Protein AF-A0A4W6C1R0-F1 (afdb_monomer)

Structure (mmCIF, N/CA/C/O backbone):
data_AF-A0A4W6C1R0-F1
#
_entry.id   AF-A0A4W6C1R0-F1
#
loop_
_atom_site.group_PDB
_atom_site.id
_atom_site.type_symbol
_atom_site.label_atom_id
_atom_site.label_alt_id
_atom_site.label_comp_id
_atom_site.label_asym_id
_atom_site.label_entity_id
_atom_site.label_seq_id
_atom_site.pdbx_PDB_ins_code
_atom_site.Cartn_x
_atom_site.Cartn_y
_atom_site.Cartn_z
_atom_site.occupancy
_atom_site.B_iso_or_equiv
_atom_site.auth_seq_id
_atom_site.auth_comp_id
_atom_site.auth_asym_id
_atom_site.auth_atom_id
_atom_site.pdbx_PDB_model_num
ATOM 1 N N . MET A 1 1 ? 8.146 -10.164 -1.544 1.00 78.19 1 MET A N 1
ATOM 2 C CA . MET A 1 1 ? 8.303 -10.339 -0.080 1.00 78.19 1 MET A CA 1
ATOM 3 C C . MET A 1 1 ? 6.935 -10.243 0.572 1.00 78.19 1 MET A C 1
ATOM 5 O O . MET A 1 1 ? 6.207 -9.323 0.227 1.00 78.19 1 MET A O 1
ATOM 9 N N . ASN A 1 2 ? 6.598 -11.163 1.481 1.00 81.81 2 ASN A N 1
ATOM 10 C CA . ASN A 1 2 ? 5.280 -11.236 2.125 1.00 81.81 2 ASN A CA 1
ATOM 11 C C . ASN A 1 2 ? 5.440 -11.231 3.652 1.00 81.81 2 ASN A C 1
ATOM 13 O O . ASN A 1 2 ? 6.250 -11.990 4.181 1.00 81.81 2 ASN A O 1
ATOM 17 N N . ILE A 1 3 ? 4.666 -10.397 4.342 1.00 82.06 3 ILE A N 1
ATOM 18 C CA . ILE A 1 3 ? 4.628 -10.239 5.796 1.00 82.06 3 ILE A CA 1
ATOM 19 C C . ILE A 1 3 ? 3.205 -10.533 6.262 1.00 82.06 3 ILE A C 1
ATOM 21 O O . ILE A 1 3 ? 2.244 -9.924 5.787 1.00 82.06 3 ILE A O 1
ATOM 25 N N . TYR A 1 4 ? 3.089 -11.442 7.223 1.00 85.06 4 TYR A N 1
ATOM 26 C CA . TYR A 1 4 ? 1.821 -11.905 7.775 1.00 85.06 4 TYR A CA 1
ATOM 27 C C . TYR A 1 4 ? 1.739 -11.567 9.261 1.00 85.06 4 TYR A C 1
ATOM 29 O O . TYR A 1 4 ? 2.719 -11.725 9.991 1.00 85.06 4 TYR A O 1
ATOM 37 N N . GLY A 1 5 ? 0.565 -11.131 9.711 1.00 82.19 5 GLY A N 1
ATOM 38 C CA . GLY A 1 5 ? 0.214 -11.035 11.124 1.00 82.19 5 GLY A CA 1
ATOM 39 C C . GLY A 1 5 ? -0.719 -12.182 11.497 1.00 82.19 5 GLY A C 1
ATOM 40 O O . GLY A 1 5 ? -1.698 -12.426 10.799 1.00 82.19 5 GLY A O 1
ATOM 41 N N . ALA A 1 6 ? -0.437 -12.888 12.590 1.00 83.44 6 ALA A N 1
ATOM 42 C CA . ALA A 1 6 ? -1.301 -13.955 13.089 1.00 83.44 6 ALA A CA 1
ATOM 43 C C . ALA A 1 6 ? -1.751 -13.648 14.521 1.00 83.44 6 ALA A C 1
ATOM 4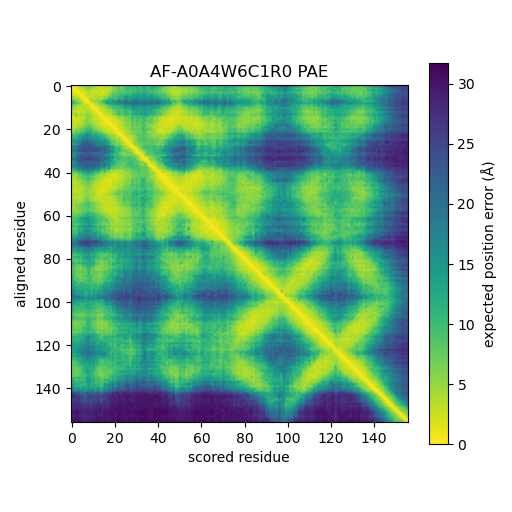5 O O . ALA A 1 6 ? -0.933 -13.309 15.375 1.00 83.44 6 ALA A O 1
ATOM 46 N N . SER A 1 7 ? -3.050 -13.779 14.797 1.00 80.88 7 SER A N 1
ATOM 47 C CA . SER A 1 7 ? -3.614 -13.619 16.140 1.00 80.88 7 SER A CA 1
ATOM 48 C C . SER A 1 7 ? -4.848 -14.497 16.326 1.00 80.88 7 SER A C 1
ATOM 50 O O . SER A 1 7 ? -5.768 -14.454 15.518 1.00 80.88 7 SER A O 1
ATOM 52 N N . LYS A 1 8 ? -4.877 -15.299 17.401 1.00 80.19 8 LYS A N 1
ATOM 53 C CA . LYS A 1 8 ? -6.021 -16.150 17.805 1.00 80.19 8 LYS A CA 1
ATOM 54 C C . LYS A 1 8 ? -6.666 -16.959 16.659 1.00 80.19 8 LYS A C 1
ATOM 56 O O . LYS A 1 8 ? -7.881 -17.118 16.620 1.00 80.19 8 LYS A O 1
ATOM 61 N N . GLY A 1 9 ? -5.856 -17.471 15.731 1.00 80.12 9 GLY A N 1
ATOM 62 C CA . GLY A 1 9 ? -6.324 -18.259 14.581 1.00 80.12 9 GLY A CA 1
ATOM 63 C C . GLY A 1 9 ? -6.757 -17.439 13.359 1.00 80.12 9 GLY A C 1
ATOM 64 O O . GLY A 1 9 ? -6.981 -18.024 12.305 1.00 80.12 9 GLY A O 1
ATOM 65 N N . ALA A 1 10 ? -6.813 -16.110 13.457 1.00 77.62 10 ALA A N 1
ATOM 66 C CA . ALA A 1 10 ? -6.915 -15.227 12.303 1.00 77.62 10 ALA A CA 1
ATOM 67 C C . ALA A 1 10 ? -5.511 -14.947 11.743 1.00 77.62 10 ALA A C 1
ATOM 69 O O . ALA A 1 10 ? -4.596 -14.588 12.492 1.00 77.62 10 ALA A O 1
ATOM 70 N N . MET A 1 11 ? -5.344 -15.115 10.431 1.00 81.19 11 MET A N 1
ATOM 71 C CA . MET A 1 11 ? -4.188 -14.616 9.689 1.00 81.19 11 MET A CA 1
ATOM 72 C C . MET A 1 11 ? -4.616 -13.404 8.876 1.00 81.19 11 MET A C 1
ATOM 74 O O . MET A 1 11 ? -5.682 -13.412 8.271 1.00 81.19 11 MET A O 1
ATOM 78 N N . LEU A 1 12 ? -3.765 -12.389 8.870 1.00 81.44 12 LEU A N 1
ATOM 79 C CA . LEU A 1 12 ? -3.930 -11.182 8.085 1.00 81.44 12 LEU A CA 1
ATOM 80 C C . LEU A 1 12 ? -2.671 -10.975 7.242 1.00 81.44 12 LEU A C 1
ATOM 82 O O . LEU A 1 12 ? -1.549 -11.018 7.767 1.00 81.44 12 LEU A O 1
ATOM 86 N N . HIS A 1 13 ? -2.841 -10.744 5.940 1.00 82.88 13 HIS A N 1
ATOM 87 C CA . HIS A 1 13 ? -1.737 -10.327 5.078 1.00 82.88 13 HIS A CA 1
ATOM 88 C C . HIS A 1 13 ? -1.401 -8.869 5.384 1.00 82.88 13 HIS A C 1
ATOM 90 O O . HIS A 1 13 ? -2.038 -7.942 4.887 1.00 82.88 13 HIS A O 1
ATOM 96 N N . GLY A 1 14 ? -0.388 -8.665 6.227 1.00 78.62 14 GLY A N 1
ATOM 97 C CA . GLY A 1 14 ? 0.028 -7.338 6.675 1.00 78.62 14 GLY A CA 1
ATOM 98 C C . GLY A 1 14 ? 0.591 -6.498 5.535 1.00 78.62 14 GLY A C 1
ATOM 99 O O . GLY A 1 14 ? 0.092 -5.409 5.268 1.00 78.62 14 GLY A O 1
ATOM 100 N N . LEU A 1 15 ? 1.612 -7.010 4.847 1.00 80.94 15 LEU A N 1
ATOM 101 C CA . LEU A 1 15 ? 2.231 -6.341 3.704 1.00 80.94 15 LEU A CA 1
ATOM 102 C C . LEU A 1 15 ? 2.776 -7.371 2.719 1.00 80.94 15 LEU A C 1
ATOM 104 O O . LEU A 1 15 ? 3.528 -8.264 3.095 1.00 80.94 15 LEU A O 1
ATOM 108 N N . GLN A 1 16 ? 2.507 -7.178 1.441 1.00 84.12 16 GLN A N 1
ATOM 109 C CA . GLN A 1 16 ? 3.184 -7.853 0.351 1.00 84.12 16 GLN A CA 1
ATOM 110 C C . GLN A 1 16 ? 3.724 -6.808 -0.616 1.00 84.12 16 GLN A C 1
ATOM 112 O O . GLN A 1 16 ? 3.034 -5.860 -0.967 1.00 84.12 16 GLN A O 1
ATOM 117 N N . VAL A 1 17 ? 4.973 -6.981 -1.035 1.00 80.81 17 VAL A N 1
ATOM 118 C CA . VAL A 1 17 ? 5.608 -6.168 -2.076 1.00 80.81 17 VAL A CA 1
ATOM 119 C C . VAL A 1 17 ? 6.163 -7.117 -3.124 1.00 80.81 17 VAL A C 1
ATOM 121 O O . VAL A 1 17 ? 6.965 -8.002 -2.799 1.00 80.81 17 VAL A O 1
ATOM 124 N N . ALA A 1 18 ? 5.731 -6.943 -4.365 1.00 83.31 18 ALA A N 1
ATOM 125 C CA . ALA A 1 18 ? 6.241 -7.642 -5.530 1.00 83.31 18 ALA A CA 1
ATOM 126 C C . ALA A 1 18 ? 6.838 -6.619 -6.497 1.00 83.31 18 ALA A C 1
ATOM 128 O O . ALA A 1 18 ? 6.251 -5.571 -6.759 1.00 83.31 18 ALA A O 1
ATOM 129 N N . ILE A 1 19 ? 8.040 -6.920 -6.979 1.00 80.19 19 ILE A N 1
ATOM 130 C CA . ILE A 1 19 ? 8.718 -6.153 -8.019 1.00 80.19 19 ILE A CA 1
ATOM 131 C C . ILE A 1 19 ? 8.749 -7.060 -9.237 1.00 80.19 19 ILE A C 1
ATOM 133 O O . ILE A 1 19 ? 9.175 -8.210 -9.143 1.00 80.19 19 ILE A O 1
ATOM 137 N N . GLU A 1 20 ? 8.266 -6.537 -10.349 1.00 82.25 20 GLU A N 1
ATOM 138 C CA . GLU A 1 20 ? 8.199 -7.226 -11.627 1.00 82.25 20 GLU A CA 1
ATOM 139 C C . GLU A 1 20 ? 9.112 -6.475 -12.586 1.00 82.25 20 GLU A C 1
ATOM 141 O O . GLU A 1 20 ? 9.033 -5.251 -12.679 1.00 82.25 20 GLU A O 1
ATOM 146 N N . ALA A 1 21 ? 9.995 -7.195 -13.270 1.00 80.12 21 ALA A N 1
ATOM 147 C CA . ALA A 1 21 ? 10.847 -6.652 -14.315 1.00 80.12 21 ALA A CA 1
ATOM 148 C C . ALA A 1 21 ? 10.909 -7.652 -15.473 1.00 80.12 21 ALA A C 1
ATOM 150 O O . ALA A 1 21 ? 10.916 -8.857 -15.234 1.00 80.12 21 ALA A O 1
ATOM 151 N N . GLN A 1 22 ? 10.901 -7.149 -16.703 1.00 80.44 22 GLN A N 1
ATOM 152 C CA . GLN A 1 22 ? 10.939 -7.927 -17.941 1.00 80.44 22 GLN A CA 1
ATOM 153 C C . GLN A 1 22 ? 11.773 -7.173 -18.979 1.00 80.44 22 GLN A C 1
ATOM 155 O O . GLN A 1 22 ? 11.730 -5.939 -19.019 1.00 80.44 22 GLN A O 1
ATOM 160 N N . GLY A 1 23 ? 12.515 -7.889 -19.826 1.00 72.31 23 GLY A N 1
ATOM 161 C CA . GLY A 1 23 ? 13.267 -7.291 -20.933 1.00 72.31 23 GLY A CA 1
ATOM 162 C C . GLY A 1 23 ? 14.376 -6.337 -20.473 1.00 72.31 23 GLY A C 1
ATOM 163 O O . GLY A 1 23 ? 14.631 -5.323 -21.129 1.00 72.31 23 GLY A O 1
ATOM 164 N N . LEU A 1 24 ? 14.998 -6.621 -19.325 1.00 71.69 24 LEU A N 1
ATOM 165 C CA . LEU A 1 24 ? 16.157 -5.886 -18.798 1.00 71.69 24 LEU A CA 1
ATOM 166 C C . LEU A 1 24 ? 17.487 -6.462 -19.290 1.00 71.69 24 LEU A C 1
ATOM 168 O O . LEU A 1 24 ? 18.512 -5.785 -19.263 1.00 71.69 24 LEU A O 1
ATOM 172 N N . GLU A 1 25 ? 17.455 -7.692 -19.778 1.00 69.00 25 GLU A N 1
ATOM 173 C CA . GLU A 1 25 ? 18.566 -8.477 -20.296 1.00 69.00 25 GLU A CA 1
ATOM 174 C C . GLU A 1 25 ? 19.201 -7.760 -21.496 1.00 69.00 25 GLU A C 1
ATOM 176 O O . GLU A 1 25 ? 20.418 -7.561 -21.548 1.00 69.00 25 GLU A O 1
ATOM 181 N N . SER A 1 26 ? 18.356 -7.233 -22.389 1.00 64.81 26 SER A N 1
ATOM 182 C CA . SER A 1 26 ? 18.766 -6.436 -23.550 1.00 64.81 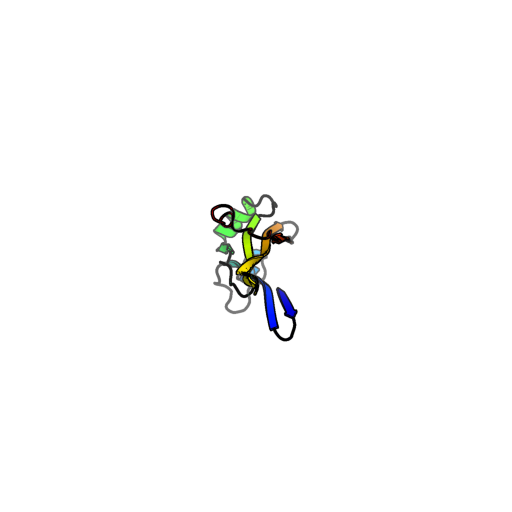26 SER A CA 1
ATOM 183 C C . SER A 1 26 ? 19.495 -5.136 -23.172 1.00 64.81 26 SER A C 1
ATOM 185 O O . SER A 1 26 ? 20.333 -4.653 -23.934 1.00 64.81 26 SER A O 1
ATOM 187 N N . LEU A 1 27 ? 19.237 -4.586 -21.979 1.00 64.12 27 LEU A N 1
ATOM 188 C CA . LEU A 1 27 ? 19.836 -3.338 -21.488 1.00 64.12 27 LEU A CA 1
ATOM 189 C C . LEU A 1 27 ? 21.239 -3.538 -20.911 1.00 64.12 27 LEU A C 1
ATOM 191 O O . LEU A 1 27 ? 22.056 -2.618 -20.944 1.00 64.12 27 LEU A O 1
ATOM 195 N N . ILE A 1 28 ? 21.531 -4.732 -20.392 1.00 66.25 28 ILE A N 1
ATOM 196 C CA . ILE A 1 28 ? 22.835 -5.089 -19.812 1.00 66.25 28 ILE A CA 1
ATOM 197 C C . ILE A 1 28 ? 23.728 -5.869 -20.790 1.00 66.25 28 ILE A C 1
ATOM 199 O O . ILE A 1 28 ? 24.755 -6.413 -20.382 1.00 66.25 28 ILE A O 1
ATOM 203 N N . ALA A 1 29 ? 23.358 -5.898 -22.077 1.00 62.94 29 ALA A N 1
ATOM 204 C CA . ALA A 1 29 ? 23.995 -6.705 -23.120 1.00 62.94 29 ALA A CA 1
ATOM 205 C C . ALA A 1 29 ? 24.055 -8.209 -22.778 1.00 62.94 29 ALA A C 1
ATOM 207 O O . ALA A 1 29 ? 24.982 -8.908 -23.191 1.00 62.94 29 ALA A O 1
ATOM 208 N N . ALA A 1 30 ? 23.073 -8.700 -22.018 1.00 62.53 30 ALA A N 1
ATOM 209 C CA . ALA A 1 30 ? 22.848 -10.123 -21.812 1.00 62.53 30 ALA A CA 1
ATOM 210 C C . ALA A 1 30 ? 21.928 -10.659 -22.918 1.00 62.53 30 ALA A C 1
ATOM 212 O O . ALA A 1 30 ? 21.062 -9.946 -23.427 1.00 62.53 30 ALA A O 1
ATOM 213 N N . THR A 1 31 ? 22.133 -11.915 -23.312 1.00 63.91 31 THR A N 1
ATOM 214 C CA . THR A 1 31 ? 21.223 -12.616 -24.225 1.00 63.91 31 THR A CA 1
ATOM 215 C C . THR A 1 31 ? 19.884 -12.839 -23.518 1.00 63.91 31 THR A C 1
ATOM 217 O O . THR A 1 31 ? 19.904 -13.442 -22.444 1.00 63.91 31 THR A O 1
ATOM 220 N N . PRO A 1 32 ? 18.756 -12.361 -24.074 1.00 62.97 32 PRO A N 1
ATOM 221 C CA . PRO A 1 32 ? 17.428 -12.684 -23.559 1.00 62.97 32 PRO A CA 1
ATOM 222 C C . PRO A 1 32 ? 17.183 -14.194 -23.618 1.00 62.97 32 PRO A C 1
ATOM 224 O O . PRO A 1 32 ? 17.727 -14.870 -24.496 1.00 62.97 32 PRO A O 1
ATOM 227 N N . ASP A 1 33 ? 16.348 -14.713 -22.721 1.00 66.38 33 ASP A N 1
ATOM 228 C CA . ASP A 1 33 ? 15.905 -16.104 -22.795 1.00 66.38 33 ASP A CA 1
ATOM 229 C C . ASP A 1 33 ? 15.032 -16.333 -24.050 1.00 66.38 33 ASP A C 1
ATOM 231 O O . ASP A 1 33 ? 14.428 -15.405 -24.604 1.00 66.38 33 ASP A O 1
ATOM 235 N N . GLU A 1 34 ? 14.985 -17.578 -24.541 1.00 61.22 34 GLU A N 1
ATOM 236 C CA . GLU A 1 34 ? 14.258 -17.930 -25.769 1.00 61.22 34 GLU A CA 1
ATOM 237 C C . GLU A 1 34 ? 12.773 -17.522 -25.675 1.00 61.22 34 GLU A C 1
ATOM 239 O O . GLU A 1 34 ? 12.002 -18.083 -24.898 1.00 61.22 34 GLU A O 1
ATOM 244 N N . GLY A 1 35 ? 12.360 -16.549 -26.497 1.00 64.19 35 GLY A N 1
ATOM 245 C CA . GLY A 1 35 ? 10.996 -15.997 -26.513 1.00 64.19 35 GLY A CA 1
ATOM 246 C C . GLY A 1 35 ? 10.851 -14.599 -25.897 1.00 64.19 35 GLY A C 1
ATOM 247 O O . GLY A 1 35 ? 9.808 -13.972 -26.086 1.00 64.19 35 GLY A O 1
ATOM 248 N N . GLU A 1 36 ? 11.893 -14.072 -25.247 1.00 61.84 36 GLU A N 1
ATOM 249 C CA . GLU A 1 36 ? 11.889 -12.746 -24.606 1.00 61.84 36 GLU A CA 1
ATOM 250 C C . GLU A 1 36 ? 12.549 -11.638 -25.451 1.00 61.84 36 GLU A C 1
ATOM 252 O O . GLU A 1 36 ? 12.514 -10.466 -25.083 1.00 61.84 36 GLU A O 1
ATOM 257 N N . GLU A 1 37 ? 13.084 -11.966 -26.634 1.00 59.56 37 GLU A N 1
ATOM 258 C CA . GLU A 1 37 ? 13.800 -11.020 -27.514 1.00 59.56 37 GLU A CA 1
ATOM 259 C C . GLU A 1 37 ? 12.958 -9.824 -27.998 1.00 59.56 37 GLU A C 1
ATOM 261 O O . GLU A 1 37 ? 13.508 -8.767 -28.303 1.00 59.56 37 GLU A O 1
ATOM 266 N N . ASN A 1 38 ? 11.629 -9.969 -28.060 1.00 63.06 38 ASN A N 1
ATOM 267 C CA . ASN A 1 38 ? 10.703 -8.910 -28.483 1.00 63.06 38 ASN A CA 1
ATOM 268 C C . ASN A 1 38 ? 9.937 -8.269 -27.315 1.00 63.06 38 ASN A C 1
ATOM 270 O O . ASN A 1 38 ? 9.014 -7.484 -27.554 1.00 63.06 38 ASN A O 1
ATOM 274 N N . LEU A 1 39 ? 10.258 -8.615 -26.063 1.00 67.38 39 LEU A N 1
ATOM 275 C CA . LEU A 1 39 ? 9.586 -8.021 -24.913 1.00 67.38 39 LEU A CA 1
ATOM 276 C C . LEU A 1 39 ? 10.068 -6.586 -24.701 1.00 67.38 39 LEU A C 1
ATOM 278 O O . LEU A 1 39 ? 11.261 -6.291 -24.629 1.00 67.38 39 LEU A O 1
ATOM 282 N N . GLU A 1 40 ? 9.104 -5.675 -24.602 1.00 73.69 40 GLU A N 1
ATOM 283 C CA . GLU A 1 40 ? 9.367 -4.285 -24.261 1.00 73.69 40 GLU A CA 1
ATOM 284 C C . GLU A 1 40 ? 9.852 -4.203 -22.806 1.00 73.69 40 GLU A C 1
ATOM 286 O O . GLU A 1 40 ? 9.196 -4.729 -21.907 1.00 73.69 40 GLU A O 1
ATOM 291 N N . SER A 1 41 ? 10.985 -3.529 -22.568 1.00 77.12 41 SER A N 1
ATOM 292 C CA . SER A 1 41 ? 11.565 -3.401 -21.227 1.00 77.12 41 SER A CA 1
ATOM 293 C C . SER A 1 41 ? 10.557 -2.801 -20.249 1.00 77.12 41 SER A C 1
ATOM 295 O O . SER A 1 41 ? 10.126 -1.660 -20.409 1.00 77.12 41 SER A O 1
ATOM 297 N N . PHE A 1 42 ? 10.198 -3.537 -19.209 1.00 82.25 42 PHE A N 1
ATOM 298 C CA . PHE A 1 42 ? 9.203 -3.123 -18.230 1.00 82.25 42 PHE A CA 1
ATOM 299 C C . PHE A 1 42 ? 9.738 -3.353 -16.828 1.00 82.25 42 PHE A C 1
ATOM 301 O O . PHE A 1 42 ? 10.322 -4.396 -16.552 1.00 82.25 42 PHE A O 1
ATOM 308 N N . ALA A 1 43 ? 9.494 -2.405 -15.927 1.00 82.00 43 ALA A N 1
ATOM 309 C CA . ALA A 1 43 ? 9.549 -2.690 -14.504 1.00 82.00 43 ALA A CA 1
ATOM 310 C C . ALA A 1 43 ? 8.438 -1.973 -13.752 1.00 82.00 43 ALA A C 1
ATOM 312 O O . ALA A 1 43 ? 8.137 -0.799 -13.994 1.00 82.00 43 ALA A O 1
ATOM 313 N N . GLY A 1 44 ? 7.866 -2.672 -12.784 1.00 80.38 44 GLY A N 1
ATOM 314 C CA . GLY A 1 44 ? 6.815 -2.171 -11.923 1.00 80.38 44 GLY A CA 1
ATOM 315 C C . GLY A 1 44 ? 6.902 -2.755 -10.524 1.00 80.38 44 GLY A C 1
ATOM 316 O O . GLY A 1 44 ? 7.616 -3.719 -10.255 1.00 80.38 44 GLY A O 1
ATOM 317 N N . MET A 1 45 ? 6.156 -2.142 -9.618 1.00 81.88 45 MET A N 1
ATOM 318 C CA . MET A 1 45 ? 5.970 -2.629 -8.265 1.00 81.88 45 MET A CA 1
ATOM 319 C C . MET A 1 45 ? 4.483 -2.703 -7.955 1.00 81.88 45 MET A C 1
ATOM 321 O O . MET A 1 45 ? 3.745 -1.732 -8.137 1.00 81.88 45 MET A O 1
ATOM 325 N N . SER A 1 46 ? 4.05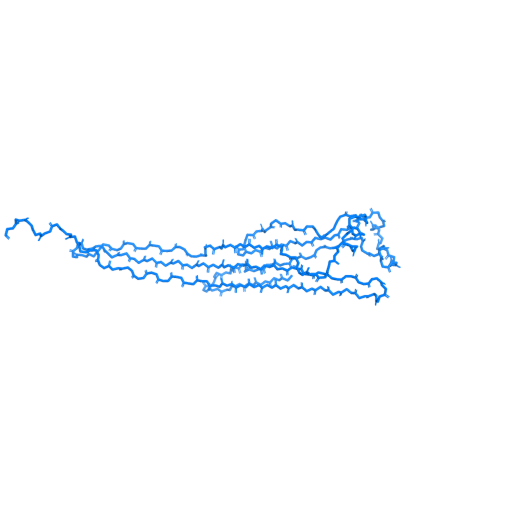4 -3.846 -7.438 1.00 82.88 46 SER A N 1
ATOM 326 C CA . SER A 1 46 ? 2.732 -4.036 -6.864 1.00 82.88 46 SER A CA 1
ATOM 327 C C . SER A 1 46 ? 2.873 -4.275 -5.363 1.00 82.88 46 SER A C 1
ATOM 329 O O . SER A 1 46 ? 3.809 -4.923 -4.888 1.00 82.88 46 SER A O 1
ATOM 331 N N . ALA A 1 47 ? 1.965 -3.690 -4.589 1.00 82.00 47 ALA A N 1
ATOM 332 C CA . ALA A 1 47 ? 1.960 -3.838 -3.145 1.00 82.00 47 ALA A CA 1
ATOM 333 C C . ALA A 1 47 ? 0.551 -4.156 -2.655 1.00 82.00 47 ALA A C 1
ATOM 335 O O . ALA A 1 47 ? -0.424 -3.605 -3.156 1.00 82.00 47 ALA A O 1
ATOM 336 N N . LEU A 1 48 ? 0.453 -5.043 -1.678 1.00 82.94 48 LEU A N 1
ATOM 337 C CA . LEU A 1 48 ? -0.773 -5.388 -0.978 1.00 82.94 48 LEU A CA 1
ATOM 338 C C . LEU A 1 48 ? -0.566 -5.097 0.501 1.00 82.94 48 LEU A C 1
ATOM 340 O O . LEU A 1 48 ? 0.517 -5.310 1.042 1.00 82.94 48 LEU A O 1
ATOM 344 N N . LEU A 1 49 ? -1.586 -4.556 1.145 1.00 81.00 49 LEU A N 1
ATOM 345 C CA . LEU A 1 49 ? -1.486 -4.040 2.495 1.00 81.00 49 LEU A CA 1
ATOM 346 C C . LEU A 1 49 ? -2.803 -4.280 3.238 1.00 81.00 49 LEU A C 1
ATOM 348 O O . LEU A 1 49 ? -3.837 -3.797 2.790 1.00 81.00 49 LEU A O 1
ATOM 352 N N . PHE A 1 50 ? -2.760 -4.990 4.370 1.00 80.12 50 PHE A N 1
ATOM 353 C CA . PHE A 1 50 ? -3.954 -5.429 5.116 1.00 80.12 50 PHE A CA 1
ATOM 354 C C . PHE A 1 50 ? -5.018 -6.054 4.196 1.00 80.12 50 PHE A C 1
ATOM 356 O O . PHE A 1 50 ? -6.169 -5.629 4.201 1.00 80.12 50 PHE A O 1
ATOM 363 N N . ASP A 1 51 ? -4.607 -7.003 3.348 1.00 80.94 51 ASP A N 1
ATOM 364 C CA . ASP A 1 51 ? -5.455 -7.641 2.321 1.00 80.94 51 ASP A CA 1
ATOM 365 C C . ASP A 1 51 ? -5.999 -6.703 1.215 1.00 80.94 51 ASP A C 1
ATOM 367 O O . ASP A 1 51 ? -6.722 -7.141 0.319 1.00 80.94 51 ASP A O 1
ATOM 371 N N . VAL A 1 52 ? -5.607 -5.423 1.195 1.00 81.25 52 VAL A N 1
ATOM 372 C CA . VAL A 1 52 ? -5.979 -4.461 0.147 1.00 81.25 52 VAL A CA 1
ATOM 373 C C . VAL A 1 52 ? -4.867 -4.345 -0.894 1.00 81.25 52 VAL A C 1
ATOM 375 O O . VAL A 1 52 ? -3.759 -3.891 -0.601 1.00 81.25 52 VAL A O 1
ATOM 378 N N . GLN A 1 53 ? -5.167 -4.708 -2.143 1.00 82.50 53 GLN A N 1
ATOM 379 C CA . GLN A 1 53 ? -4.258 -4.515 -3.275 1.00 82.50 53 GLN A CA 1
ATOM 380 C C . GLN A 1 53 ? -4.153 -3.022 -3.623 1.00 82.50 53 GLN A C 1
ATOM 382 O O . GLN A 1 53 ? -5.124 -2.391 -4.043 1.00 82.50 53 GLN A O 1
ATOM 387 N N . LEU A 1 54 ? -2.957 -2.456 -3.483 1.00 80.69 54 LEU A N 1
ATOM 388 C CA . LEU A 1 54 ? -2.665 -1.083 -3.880 1.00 80.69 54 LEU A CA 1
ATOM 389 C C . LEU A 1 54 ? -2.464 -0.999 -5.394 1.00 80.69 54 LEU A C 1
ATOM 391 O O . LEU A 1 54 ? -2.061 -1.972 -6.041 1.00 80.69 54 LEU A O 1
ATOM 395 N N . ARG A 1 55 ? -2.727 0.191 -5.955 1.00 83.12 55 ARG A N 1
ATOM 396 C CA . ARG A 1 55 ? -2.500 0.474 -7.377 1.00 83.12 55 ARG A CA 1
ATOM 397 C C . ARG A 1 55 ? -1.016 0.243 -7.706 1.00 83.12 55 ARG A C 1
ATOM 399 O O . ARG A 1 55 ? -0.179 0.907 -7.094 1.00 83.12 55 ARG A O 1
ATOM 406 N N . PRO A 1 56 ? -0.689 -0.643 -8.664 1.00 80.88 56 PRO A N 1
ATOM 407 C CA . PRO A 1 56 ? 0.689 -0.861 -9.077 1.00 80.88 56 PRO A CA 1
ATOM 408 C C . PRO A 1 56 ? 1.321 0.424 -9.610 1.00 80.88 56 PRO A C 1
ATOM 410 O O . PRO A 1 56 ? 0.665 1.214 -10.295 1.00 80.88 56 PRO A O 1
ATOM 413 N N . VAL A 1 57 ? 2.600 0.619 -9.304 1.00 80.00 57 VAL A N 1
ATOM 414 C CA . VAL A 1 57 ? 3.390 1.749 -9.789 1.00 80.00 57 VAL A CA 1
ATOM 415 C C . VAL A 1 57 ? 4.391 1.242 -10.810 1.00 80.00 57 VAL A C 1
ATOM 417 O O . VAL A 1 57 ? 5.211 0.376 -10.517 1.00 80.00 57 VAL A O 1
ATOM 420 N N . THR A 1 58 ? 4.326 1.796 -12.016 1.00 82.19 58 THR A N 1
ATOM 421 C CA . THR A 1 58 ? 5.260 1.471 -13.093 1.00 82.19 58 THR A CA 1
ATOM 422 C C . THR A 1 58 ? 6.517 2.322 -12.960 1.00 82.19 58 THR A C 1
ATOM 424 O O . THR A 1 58 ? 6.465 3.553 -13.064 1.00 82.19 58 THR A O 1
ATOM 427 N N . PHE A 1 59 ? 7.660 1.670 -12.755 1.00 76.31 59 PHE A N 1
ATOM 428 C CA . PHE A 1 59 ? 8.952 2.341 -12.738 1.00 76.31 59 PHE A CA 1
ATOM 429 C C . PHE A 1 59 ? 9.387 2.744 -14.126 1.00 76.31 59 PHE A C 1
ATOM 431 O O . PHE A 1 59 ? 9.865 3.853 -14.255 1.00 76.31 59 PHE A O 1
ATOM 438 N N . PHE A 1 60 ? 9.200 1.926 -15.152 1.00 78.19 60 PHE A N 1
ATOM 439 C CA . PHE A 1 60 ? 9.360 2.351 -16.542 1.00 78.19 60 PHE A CA 1
ATOM 440 C C . PHE A 1 60 ? 8.637 1.386 -17.470 1.00 78.19 60 PHE A C 1
ATOM 442 O O . PHE A 1 60 ? 8.434 0.214 -17.139 1.00 78.19 60 PHE A O 1
ATOM 449 N N . LYS A 1 61 ? 8.265 1.890 -18.643 1.00 84.62 61 LYS A N 1
ATOM 450 C CA . LYS A 1 61 ? 7.764 1.071 -19.742 1.00 84.62 61 LYS A CA 1
ATOM 451 C C . LYS A 1 61 ? 8.428 1.485 -21.054 1.00 84.62 61 LYS A C 1
ATOM 453 O O . LYS A 1 61 ? 8.248 2.604 -21.524 1.00 84.62 61 LYS A O 1
ATOM 458 N N . GLY A 1 62 ? 9.168 0.559 -21.639 1.00 81.06 62 GLY A N 1
ATOM 459 C CA . GLY A 1 62 ? 9.958 0.743 -22.844 1.00 81.06 62 GLY A CA 1
ATOM 460 C C . GLY A 1 62 ? 11.323 1.378 -22.595 1.00 81.06 62 GLY A C 1
ATOM 461 O O . GLY A 1 62 ? 11.583 2.032 -21.582 1.00 81.06 62 GLY A O 1
ATOM 462 N N . TYR A 1 63 ? 12.203 1.208 -23.582 1.00 76.31 63 TYR A N 1
ATOM 463 C CA . TYR A 1 63 ? 13.567 1.740 -23.565 1.00 76.31 63 TYR A CA 1
ATOM 464 C C . TYR A 1 63 ? 13.591 3.270 -23.428 1.00 76.31 63 TYR A C 1
ATOM 466 O O . TYR A 1 63 ? 14.387 3.819 -22.673 1.00 76.31 63 TYR A O 1
ATOM 474 N N . SER A 1 64 ? 12.689 3.972 -24.123 1.00 80.88 64 SER A N 1
ATOM 475 C CA . SER A 1 64 ? 12.641 5.440 -24.100 1.00 80.88 64 SER A CA 1
ATOM 476 C C . SER A 1 64 ? 12.311 5.997 -22.712 1.00 80.88 64 SER A C 1
ATOM 478 O O . SER A 1 64 ? 12.927 6.975 -22.294 1.00 80.88 64 SER A O 1
ATOM 480 N N . ASP A 1 65 ? 11.353 5.396 -22.000 1.00 79.62 65 ASP A N 1
ATOM 481 C CA . ASP A 1 65 ? 10.964 5.834 -20.652 1.00 79.62 65 ASP A CA 1
ATOM 482 C C . ASP A 1 65 ? 12.047 5.478 -19.629 1.00 79.62 65 ASP A C 1
ATOM 484 O O . ASP A 1 65 ? 12.387 6.294 -18.774 1.00 79.62 65 ASP A O 1
ATOM 488 N N . LEU A 1 66 ? 12.676 4.305 -19.773 1.00 75.94 66 LEU A N 1
ATOM 489 C CA . LEU A 1 66 ? 13.833 3.924 -18.967 1.00 75.94 66 LEU A CA 1
ATOM 490 C C . LEU A 1 66 ? 14.989 4.911 -19.134 1.00 75.94 66 LEU A C 1
ATOM 492 O O . LEU A 1 66 ? 15.519 5.394 -18.138 1.00 75.94 66 LEU A O 1
ATOM 496 N N . MET A 1 67 ? 15.359 5.253 -20.370 1.00 76.88 67 MET A N 1
ATOM 497 C CA . MET A 1 67 ? 16.423 6.227 -20.619 1.00 76.88 67 MET A CA 1
ATOM 498 C C . MET A 1 67 ? 16.038 7.600 -20.072 1.00 76.88 67 MET A C 1
ATOM 500 O O . MET A 1 67 ? 16.840 8.226 -19.383 1.00 76.88 67 MET A O 1
ATOM 504 N N . SER A 1 68 ? 14.795 8.043 -20.286 1.00 79.38 68 SER A N 1
ATOM 505 C CA . SER A 1 68 ? 14.300 9.300 -19.719 1.00 79.38 68 SER A CA 1
ATOM 506 C C . SER A 1 68 ? 14.408 9.313 -18.193 1.00 79.38 68 SER A C 1
ATOM 508 O O . SER A 1 68 ? 14.850 10.309 -17.621 1.00 79.38 68 SER A O 1
ATOM 510 N N . LYS A 1 69 ? 14.055 8.216 -17.517 1.00 74.31 69 LYS A N 1
ATOM 511 C CA . LYS A 1 69 ? 14.153 8.106 -16.058 1.00 74.31 69 LYS A CA 1
ATOM 512 C C . LYS A 1 69 ? 15.581 7.948 -15.569 1.00 74.31 69 LYS A C 1
ATOM 514 O O . LYS A 1 69 ? 15.893 8.532 -14.547 1.00 74.31 69 LYS A O 1
ATOM 519 N N . MET A 1 70 ? 16.464 7.273 -16.299 1.00 70.75 70 MET A N 1
ATOM 520 C CA . MET A 1 70 ? 17.888 7.189 -15.958 1.00 70.75 70 MET A CA 1
ATOM 521 C C . MET A 1 70 ? 18.558 8.569 -16.011 1.00 70.75 70 MET A C 1
ATOM 523 O O . MET A 1 70 ? 19.312 8.914 -15.107 1.00 70.75 70 MET A O 1
ATOM 527 N N . PHE A 1 71 ? 18.210 9.397 -17.002 1.00 69.62 71 PHE A N 1
ATOM 528 C CA . PHE A 1 71 ? 18.678 10.785 -17.080 1.00 69.62 71 PHE A CA 1
ATOM 529 C C . PHE A 1 71 ? 18.002 11.724 -16.072 1.00 69.62 71 PHE A C 1
ATOM 531 O O . PHE A 1 71 ? 18.597 12.730 -15.693 1.00 69.62 71 PHE A O 1
ATOM 538 N N . SER A 1 72 ? 16.771 11.420 -15.650 1.00 67.25 72 SER A N 1
ATOM 539 C CA . SER A 1 72 ? 15.990 12.280 -14.745 1.00 67.25 72 SER A CA 1
ATOM 540 C C . SER A 1 72 ? 16.025 11.835 -13.277 1.00 67.25 72 SER A C 1
ATOM 542 O O . SER A 1 72 ? 15.526 12.558 -12.416 1.00 67.25 72 SER A O 1
ATOM 544 N N . MET A 1 73 ? 16.571 10.654 -12.964 1.00 62.78 73 MET A N 1
ATOM 545 C CA . MET A 1 73 ? 16.648 10.122 -11.603 1.00 62.78 73 MET A CA 1
ATOM 546 C C . MET A 1 73 ? 17.745 10.834 -10.831 1.00 62.78 73 MET A C 1
ATOM 548 O O . MET A 1 73 ? 18.933 10.648 -11.072 1.00 62.78 73 MET A O 1
ATOM 552 N N . THR A 1 74 ? 17.329 11.608 -9.839 1.00 58.97 74 THR A N 1
ATOM 553 C CA . THR A 1 74 ? 18.208 12.344 -8.927 1.00 58.97 74 THR A CA 1
ATOM 554 C C . THR A 1 74 ? 18.766 11.483 -7.786 1.00 58.97 74 THR A C 1
ATOM 556 O O . THR A 1 74 ? 19.382 12.019 -6.872 1.00 58.97 74 THR A O 1
ATOM 559 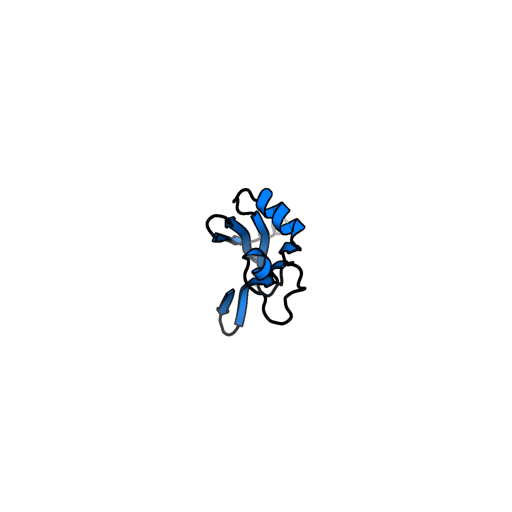N N . GLY A 1 75 ? 18.549 10.161 -7.798 1.00 60.25 75 GLY A N 1
ATOM 560 C CA . GLY A 1 75 ? 18.892 9.259 -6.684 1.00 60.25 75 GLY A CA 1
ATOM 561 C C . GLY A 1 75 ? 18.020 9.447 -5.433 1.00 60.25 75 GLY A C 1
ATOM 562 O O . GLY A 1 75 ? 18.144 8.712 -4.455 1.00 60.25 75 GLY A O 1
ATOM 563 N N . GLU A 1 76 ? 17.091 10.407 -5.447 1.00 63.00 76 GLU A N 1
ATOM 564 C CA . GLU A 1 76 ? 16.213 10.658 -4.310 1.00 63.00 76 GLU A CA 1
ATOM 565 C C . GLU A 1 76 ? 15.090 9.606 -4.221 1.00 63.00 76 GLU A C 1
ATOM 567 O O . GLU A 1 76 ? 14.478 9.259 -5.238 1.00 63.00 76 GLU A O 1
ATOM 572 N N . PRO A 1 77 ? 14.775 9.096 -3.013 1.00 64.94 77 PRO A N 1
ATOM 573 C CA . PRO A 1 77 ? 13.668 8.166 -2.823 1.00 64.94 77 PRO A CA 1
ATOM 574 C C . PRO A 1 77 ? 12.339 8.813 -3.227 1.00 64.94 77 PRO A C 1
ATOM 576 O O . PRO A 1 77 ? 11.924 9.810 -2.634 1.00 64.94 77 PRO A O 1
ATOM 579 N N . MET A 1 78 ? 11.634 8.227 -4.197 1.00 70.44 78 MET A N 1
ATOM 580 C CA . MET A 1 78 ? 10.293 8.680 -4.562 1.00 70.44 78 MET A CA 1
ATOM 581 C C . MET A 1 78 ? 9.248 8.023 -3.662 1.00 70.44 78 MET A C 1
ATOM 583 O O . MET A 1 78 ? 9.316 6.830 -3.354 1.00 70.44 78 MET A O 1
ATOM 587 N N . ASN A 1 79 ? 8.266 8.806 -3.221 1.00 69.69 79 ASN A N 1
ATOM 588 C CA . ASN A 1 79 ? 7.141 8.277 -2.462 1.00 69.69 79 ASN A CA 1
ATOM 589 C C . ASN A 1 79 ? 6.228 7.476 -3.399 1.00 69.69 79 ASN A C 1
ATOM 591 O O . ASN A 1 79 ? 5.750 8.013 -4.397 1.00 69.69 79 ASN A O 1
ATOM 595 N N . VAL A 1 80 ? 6.011 6.200 -3.089 1.00 69.00 80 VAL A N 1
ATOM 596 C CA . VAL A 1 80 ? 5.175 5.302 -3.896 1.00 69.00 80 VAL A CA 1
ATOM 597 C C . VAL A 1 80 ? 3.774 5.229 -3.300 1.00 69.00 80 VAL A C 1
ATOM 599 O O . VAL A 1 80 ? 2.782 5.298 -4.024 1.00 69.00 80 VAL A O 1
ATOM 602 N N . VAL A 1 81 ? 3.683 5.090 -1.978 1.00 72.81 81 VAL A N 1
ATOM 603 C CA . VAL A 1 81 ? 2.411 4.961 -1.271 1.00 72.81 81 VAL A CA 1
ATOM 604 C C . VAL A 1 81 ? 2.478 5.772 0.009 1.00 72.81 81 VAL A C 1
ATOM 606 O O . VAL A 1 81 ? 3.270 5.476 0.901 1.00 72.81 81 VAL A O 1
ATOM 609 N N . LYS A 1 82 ? 1.563 6.732 0.136 1.00 78.06 82 LYS A N 1
ATOM 610 C CA . LYS A 1 82 ? 1.334 7.473 1.371 1.00 78.06 82 LYS A CA 1
ATOM 611 C C . LYS A 1 82 ? -0.143 7.441 1.716 1.00 78.06 82 LYS A C 1
ATOM 613 O O . LYS A 1 82 ? -0.976 7.820 0.894 1.00 78.06 82 LYS A O 1
ATOM 618 N N . GLY A 1 83 ? -0.470 6.997 2.923 1.00 74.44 83 GLY A N 1
ATOM 619 C CA . GLY A 1 83 ? -1.860 6.847 3.336 1.00 74.44 83 GLY A CA 1
ATOM 620 C C . GLY A 1 83 ? -2.043 6.798 4.844 1.00 74.44 83 GLY A C 1
ATOM 621 O O . GLY A 1 83 ? -1.136 6.432 5.590 1.00 74.44 83 GLY A O 1
ATOM 622 N N . LEU A 1 84 ? -3.243 7.179 5.274 1.00 78.56 84 LEU A N 1
ATOM 623 C CA . LEU A 1 84 ? -3.741 7.007 6.634 1.00 78.56 84 LEU A CA 1
ATOM 624 C C . LEU A 1 84 ? -4.838 5.948 6.588 1.00 78.56 84 LEU A C 1
ATOM 626 O O . LEU A 1 84 ? -5.761 6.057 5.784 1.00 78.56 84 LEU A O 1
ATOM 630 N N . ILE A 1 85 ? -4.725 4.932 7.434 1.00 79.75 85 ILE A N 1
ATOM 631 C CA . ILE A 1 85 ? -5.671 3.823 7.513 1.00 79.75 85 ILE A CA 1
ATOM 632 C C . ILE A 1 85 ? -6.212 3.774 8.934 1.00 79.75 85 ILE A C 1
ATOM 634 O O . ILE A 1 85 ? -5.44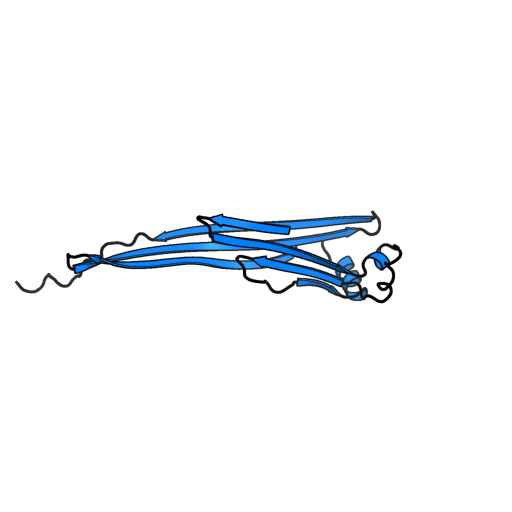6 3.662 9.889 1.00 79.75 85 ILE A O 1
ATOM 638 N N . LEU A 1 86 ? -7.533 3.852 9.075 1.00 81.62 86 LEU A N 1
ATOM 639 C CA . LEU A 1 86 ? -8.210 3.560 10.332 1.00 81.62 86 LEU A CA 1
ATOM 640 C C . LEU A 1 86 ? -8.359 2.037 10.428 1.00 81.62 86 LEU A C 1
ATOM 642 O O . LEU A 1 86 ? -9.123 1.440 9.676 1.00 81.62 86 LEU A O 1
ATOM 646 N N . LEU A 1 87 ? -7.555 1.410 11.284 1.00 77.69 87 LEU A N 1
ATOM 647 C CA . LEU A 1 87 ? -7.503 -0.045 11.447 1.00 77.69 87 LEU A CA 1
ATOM 648 C C . LEU A 1 87 ? -8.623 -0.559 12.345 1.00 77.69 87 LEU A C 1
ATOM 650 O O . LEU A 1 87 ? -9.218 -1.594 12.060 1.00 77.69 87 LEU A O 1
ATOM 654 N N . THR A 1 88 ? -8.893 0.165 13.427 1.00 78.75 88 THR A N 1
ATOM 655 C CA . THR A 1 88 ? -9.959 -0.170 14.364 1.00 78.75 88 THR A CA 1
ATOM 656 C C . THR A 1 88 ? -10.756 1.077 14.664 1.00 78.75 88 THR A C 1
ATOM 658 O O . THR A 1 88 ? -10.187 2.093 15.049 1.00 78.75 88 THR A O 1
ATOM 661 N N . ASP A 1 89 ? -12.067 0.963 14.530 1.00 83.19 89 ASP A N 1
ATOM 662 C CA . ASP A 1 89 ? -13.032 1.933 15.017 1.00 83.19 89 ASP A CA 1
ATOM 663 C C . ASP A 1 89 ? -14.073 1.157 15.819 1.00 83.19 89 ASP A C 1
ATOM 665 O O . ASP A 1 89 ? -14.869 0.393 15.266 1.00 83.19 89 ASP A O 1
ATOM 669 N N . HIS A 1 90 ? -13.975 1.235 17.141 1.00 81.31 90 HIS A N 1
ATOM 670 C CA . HIS A 1 90 ? -14.886 0.554 18.041 1.00 81.31 90 HIS A CA 1
ATOM 671 C C . HIS A 1 90 ? -15.508 1.564 18.997 1.00 81.31 90 HIS A C 1
ATOM 673 O O . HIS A 1 90 ? -14.828 2.118 19.856 1.00 81.31 90 HIS A O 1
ATOM 679 N N . SER A 1 91 ? -16.814 1.768 18.855 1.00 80.25 91 SER A N 1
ATOM 680 C CA . SER A 1 91 ? -17.614 2.617 19.730 1.00 80.25 91 SER A CA 1
ATOM 681 C C . SER A 1 91 ? -18.671 1.759 20.410 1.00 80.25 91 SER A C 1
ATOM 683 O O . SER A 1 91 ? -19.511 1.147 19.745 1.00 80.25 91 SER A O 1
ATOM 685 N N . GLU A 1 92 ? -18.624 1.693 21.737 1.00 78.50 92 GLU A N 1
ATOM 686 C CA . GLU A 1 92 ? -19.608 0.976 22.538 1.00 78.50 92 GLU A CA 1
ATOM 687 C C . GLU A 1 92 ? -20.319 1.951 23.476 1.00 78.50 92 GLU A C 1
ATOM 689 O O . GLU A 1 92 ? -19.701 2.678 24.257 1.00 78.50 92 GLU A O 1
ATOM 694 N N . VAL A 1 93 ? -21.651 1.960 23.401 1.00 80.38 93 VAL A N 1
ATOM 695 C CA . VAL A 1 93 ? -22.508 2.769 24.269 1.00 80.38 93 VAL A CA 1
ATOM 696 C C . VAL A 1 93 ? -23.291 1.833 25.175 1.00 80.38 93 VAL A C 1
ATOM 698 O O . VAL A 1 93 ? -24.233 1.169 24.748 1.00 80.38 93 VAL A O 1
ATOM 701 N N . ILE A 1 94 ? -22.913 1.804 26.448 1.00 80.81 94 ILE A N 1
ATOM 702 C CA . ILE A 1 94 ? -23.537 0.973 27.470 1.00 80.81 94 ILE A CA 1
ATOM 703 C C . ILE A 1 94 ? -24.493 1.836 28.288 1.00 80.81 94 ILE A C 1
ATOM 705 O O . ILE A 1 94 ? -24.107 2.823 28.922 1.00 80.81 94 ILE A O 1
ATOM 709 N N . GLN A 1 95 ? -25.766 1.445 28.307 1.00 78.44 95 GLN A N 1
ATOM 710 C CA . GLN A 1 95 ? -26.748 2.033 29.209 1.00 78.44 95 GLN A CA 1
ATOM 711 C C . GLN A 1 95 ? -26.675 1.322 30.562 1.00 78.44 95 GLN A C 1
ATOM 713 O O . GLN A 1 95 ? -26.981 0.137 30.686 1.00 78.44 95 GLN A O 1
ATOM 718 N N . LEU A 1 96 ? -26.243 2.049 31.587 1.00 78.69 96 LEU A N 1
ATOM 719 C CA . LEU A 1 96 ? -26.148 1.540 32.948 1.00 78.69 96 LEU A CA 1
ATOM 720 C C . LEU A 1 96 ? -27.552 1.381 33.539 1.00 78.69 96 LEU A C 1
ATOM 722 O O . LEU A 1 96 ? -28.455 2.164 33.242 1.00 78.69 96 LEU A O 1
ATOM 726 N N . GLN A 1 97 ? -27.726 0.417 34.448 1.00 78.12 97 GLN A N 1
ATOM 727 C CA . GLN A 1 97 ? -29.008 0.200 35.139 1.00 78.12 97 GLN A CA 1
ATOM 728 C C . GLN A 1 97 ? -29.475 1.408 35.968 1.00 78.12 97 GLN A C 1
ATOM 730 O O . GLN A 1 97 ? -30.644 1.504 36.322 1.00 78.12 97 GLN A O 1
ATOM 735 N N . SER A 1 98 ? -28.579 2.360 36.235 1.00 74.94 98 SER A N 1
ATOM 736 C CA . SER A 1 98 ? -28.894 3.654 36.843 1.00 74.94 98 SER A CA 1
ATOM 737 C C . SER A 1 98 ? -29.546 4.663 35.884 1.00 74.94 98 SER A C 1
ATOM 739 O O . SER A 1 98 ? -29.867 5.770 36.305 1.00 74.94 98 SER A O 1
ATOM 741 N N . GLY A 1 99 ? -29.698 4.334 34.597 1.00 75.75 99 GLY A N 1
ATOM 742 C CA . GLY A 1 99 ? -30.183 5.244 33.554 1.00 75.75 99 GLY A CA 1
ATOM 743 C C . GLY A 1 99 ? -29.098 6.129 32.926 1.00 75.75 99 GLY A C 1
ATOM 744 O O . GLY A 1 99 ? -29.374 6.829 31.953 1.00 75.75 99 GLY A O 1
ATOM 745 N N . LEU A 1 100 ? -27.860 6.081 33.432 1.00 73.81 100 LEU A N 1
ATOM 746 C CA . LEU A 1 100 ? -26.711 6.795 32.865 1.00 73.81 100 LEU A CA 1
ATOM 747 C C . LEU A 1 100 ? -26.193 6.089 31.605 1.00 73.81 100 LEU A C 1
ATOM 749 O O . LEU A 1 100 ? -26.135 4.862 31.553 1.00 73.81 100 LEU A O 1
ATOM 753 N N . LYS A 1 101 ? -25.762 6.860 30.606 1.00 74.94 101 LYS A N 1
ATOM 754 C CA . LYS A 1 101 ? -25.075 6.330 29.422 1.00 74.94 101 LYS A CA 1
ATOM 755 C C . LYS A 1 101 ? -23.568 6.457 29.617 1.00 74.94 101 LYS A C 1
ATOM 757 O O . LYS A 1 101 ? -23.077 7.551 29.887 1.00 74.94 101 LYS A O 1
ATOM 762 N N . ALA A 1 102 ? -22.862 5.340 29.505 1.00 77.06 102 ALA A N 1
ATOM 763 C CA . ALA A 1 102 ? -21.414 5.297 29.397 1.00 77.06 102 ALA A CA 1
ATOM 764 C C . ALA A 1 102 ? -21.060 5.002 27.938 1.00 77.06 102 ALA A C 1
ATOM 766 O O . ALA A 1 102 ? -21.626 4.087 27.347 1.00 77.06 102 ALA A O 1
ATOM 767 N N . SER A 1 103 ? -20.154 5.777 27.357 1.00 73.75 103 SER A N 1
ATOM 768 C CA . SER A 1 103 ? -19.627 5.538 26.015 1.00 73.75 103 SER A CA 1
ATOM 769 C C . SER A 1 103 ? -18.128 5.310 26.105 1.00 73.75 103 SER A C 1
ATOM 771 O O . SER A 1 103 ? -17.423 6.077 26.762 1.00 73.75 103 SER A O 1
ATOM 773 N N . THR A 1 104 ? -17.643 4.265 25.451 1.00 77.69 104 THR A N 1
ATOM 774 C CA . THR A 1 104 ? -16.217 4.017 25.261 1.00 77.69 104 THR A CA 1
ATOM 775 C C . THR A 1 104 ? -15.927 4.001 23.772 1.00 77.69 104 THR A C 1
ATOM 777 O O . THR A 1 104 ? -16.662 3.391 22.997 1.00 77.69 104 THR A O 1
ATOM 780 N N . GLU A 1 105 ? -14.885 4.721 23.373 1.00 77.06 105 GLU A N 1
ATOM 781 C CA . GLU A 1 105 ? -14.471 4.822 21.984 1.00 77.06 105 GLU A CA 1
ATOM 782 C C . GLU A 1 105 ? -12.996 4.443 21.866 1.00 77.06 105 GLU A C 1
ATOM 784 O O . GLU A 1 105 ? -12.134 4.893 22.627 1.00 77.06 105 GLU A O 1
ATOM 789 N N . PHE A 1 106 ? -12.716 3.554 20.924 1.00 78.75 106 PHE A N 1
ATOM 790 C CA . PHE A 1 106 ? -11.400 3.013 20.660 1.00 78.75 106 PHE A CA 1
ATOM 791 C C . PHE A 1 106 ? -11.098 3.145 19.177 1.00 78.75 106 PHE A C 1
ATOM 793 O O . PHE A 1 106 ? -11.648 2.416 18.349 1.00 78.75 106 PHE A O 1
ATOM 800 N N . GLN A 1 107 ? -10.190 4.066 18.861 1.00 80.94 107 GLN A N 1
ATOM 801 C CA . GLN A 1 107 ? -9.743 4.306 17.500 1.00 80.94 107 GLN A CA 1
ATOM 802 C C . GLN A 1 107 ? -8.257 3.951 17.366 1.00 80.94 107 GLN A C 1
ATOM 804 O O . GLN A 1 107 ? -7.381 4.488 18.049 1.00 80.94 107 GLN A O 1
ATOM 809 N N . GLY A 1 108 ? -7.964 3.019 16.465 1.00 82.00 108 GLY A N 1
ATOM 810 C CA . GLY A 1 108 ? -6.616 2.638 16.066 1.00 82.00 108 GLY A CA 1
ATOM 811 C C . GLY A 1 108 ? -6.348 3.111 14.646 1.00 82.00 108 GLY A C 1
ATOM 812 O O . GLY A 1 108 ? -6.952 2.603 13.706 1.00 82.00 108 GLY A O 1
ATOM 813 N N . GLY A 1 109 ? -5.431 4.058 14.482 1.00 82.31 109 GLY A N 1
ATOM 814 C CA . GLY A 1 109 ? -4.970 4.546 13.189 1.00 82.31 109 GLY A CA 1
ATOM 815 C C . GLY A 1 109 ? -3.555 4.073 12.871 1.00 82.31 109 GLY A C 1
ATOM 816 O O . GLY A 1 109 ? -2.715 3.871 13.749 1.00 82.31 109 GLY A O 1
ATOM 817 N N . LEU A 1 110 ? -3.259 3.922 11.589 1.00 82.25 110 LEU A N 1
ATOM 818 C CA . LEU A 1 110 ? -1.929 3.606 11.101 1.00 82.25 110 LEU A CA 1
ATOM 819 C C . LEU A 1 110 ? -1.626 4.456 9.870 1.00 82.25 110 LEU A C 1
ATOM 821 O O . LEU A 1 110 ? -2.332 4.417 8.864 1.00 82.25 110 LEU A O 1
ATOM 825 N N . ALA A 1 111 ? -0.567 5.250 9.974 1.00 80.00 111 ALA A N 1
ATOM 826 C CA . ALA A 1 111 ? -0.007 5.997 8.866 1.00 80.00 111 ALA A CA 1
ATOM 827 C C . ALA A 1 111 ? 1.114 5.185 8.225 1.00 80.00 111 ALA A C 1
ATOM 829 O O . ALA A 1 111 ? 1.969 4.622 8.916 1.00 80.00 111 ALA A O 1
ATOM 830 N N . ILE A 1 112 ? 1.114 5.159 6.900 1.00 79.50 112 ILE A N 1
ATOM 831 C CA . ILE A 1 112 ? 2.107 4.447 6.109 1.00 79.50 112 ILE A CA 1
ATOM 832 C C . ILE A 1 112 ? 2.710 5.414 5.116 1.00 79.50 112 ILE A C 1
ATOM 834 O O . ILE A 1 112 ? 1.998 6.154 4.432 1.00 79.50 112 ILE A O 1
ATOM 838 N N . ASP A 1 113 ? 4.028 5.363 5.036 1.00 82.12 113 ASP A N 1
ATOM 839 C CA . ASP A 1 113 ? 4.820 6.056 4.043 1.00 82.12 113 ASP A CA 1
ATOM 840 C C . ASP A 1 113 ? 5.849 5.068 3.470 1.00 82.12 113 ASP A C 1
ATOM 842 O O . ASP A 1 113 ? 6.848 4.738 4.115 1.00 82.12 113 ASP A O 1
ATOM 846 N N . ILE A 1 114 ? 5.555 4.540 2.279 1.00 77.56 1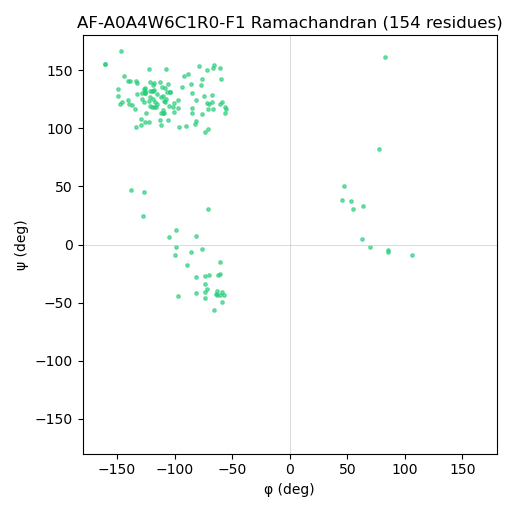14 ILE A N 1
ATOM 847 C CA . ILE A 1 114 ? 6.444 3.662 1.517 1.00 77.56 114 ILE A CA 1
ATOM 848 C C . ILE A 1 114 ? 7.098 4.501 0.426 1.00 77.56 114 ILE A C 1
ATOM 850 O O . ILE A 1 114 ? 6.437 5.006 -0.486 1.00 77.56 114 ILE A O 1
ATOM 854 N N . SER A 1 115 ? 8.421 4.588 0.490 1.00 74.75 115 SER A N 1
ATOM 855 C CA . SER A 1 115 ? 9.251 5.222 -0.525 1.00 74.75 115 SER A CA 1
ATOM 856 C C . SER A 1 115 ? 10.222 4.215 -1.129 1.00 74.75 115 SER A C 1
ATOM 858 O O . SER A 1 115 ? 10.815 3.385 -0.439 1.00 74.75 115 SER A O 1
ATOM 860 N N . GLY A 1 116 ? 10.355 4.277 -2.448 1.00 71.69 116 GLY A N 1
ATOM 861 C CA . GLY A 1 116 ? 11.287 3.473 -3.221 1.00 71.69 116 GLY A CA 1
ATOM 862 C C . GLY A 1 116 ? 12.281 4.396 -3.905 1.00 71.69 116 GLY A C 1
ATOM 863 O O . GLY A 1 116 ? 11.892 5.299 -4.637 1.00 71.69 116 GLY A O 1
ATOM 864 N N . GLY A 1 117 ? 13.563 4.187 -3.650 1.00 66.62 117 GLY A N 1
ATOM 865 C CA . GLY A 1 117 ? 14.656 4.734 -4.437 1.00 66.62 117 GLY A CA 1
ATOM 866 C C . GLY A 1 117 ? 15.293 3.605 -5.229 1.00 66.62 117 GLY A C 1
ATOM 867 O O . GLY A 1 117 ? 15.546 2.528 -4.695 1.00 66.62 117 GLY A O 1
ATOM 868 N N . MET A 1 118 ? 15.561 3.842 -6.498 1.00 69.06 118 MET A N 1
ATOM 869 C CA . MET A 1 118 ? 16.422 2.983 -7.297 1.00 69.06 118 MET A CA 1
ATOM 870 C C . MET A 1 118 ? 17.546 3.873 -7.819 1.00 69.06 118 MET A C 1
ATOM 872 O O . MET A 1 118 ? 17.362 5.072 -7.969 1.00 69.06 118 MET A O 1
ATOM 876 N N . GLU A 1 119 ? 18.721 3.324 -8.052 1.00 67.06 119 GLU A N 1
ATOM 877 C CA . GLU A 1 119 ? 19.842 3.987 -8.704 1.00 67.06 119 GLU A CA 1
ATOM 878 C C . GLU A 1 119 ? 20.470 2.935 -9.610 1.00 67.06 119 GLU A C 1
ATOM 880 O O . GLU A 1 119 ? 20.788 1.833 -9.161 1.00 67.06 119 GLU A O 1
ATOM 885 N N . ILE A 1 120 ? 20.595 3.237 -10.900 1.00 64.62 120 ILE A N 1
ATOM 886 C CA . ILE A 1 120 ? 21.179 2.322 -11.882 1.00 64.62 120 ILE A CA 1
ATOM 887 C C . ILE A 1 120 ? 22.401 3.011 -12.474 1.00 64.62 120 ILE A C 1
ATOM 889 O O . ILE A 1 120 ? 22.283 4.055 -13.111 1.00 64.62 120 ILE A O 1
ATOM 893 N N . SER A 1 121 ? 23.573 2.412 -12.280 1.00 63.34 121 SER A N 1
ATOM 894 C CA . SER A 1 121 ? 24.825 2.849 -12.881 1.00 63.34 121 SER A CA 1
ATOM 895 C C . SER A 1 121 ? 25.298 1.828 -13.907 1.00 63.34 121 SER A C 1
ATOM 897 O O . SER A 1 121 ? 25.855 0.787 -13.566 1.00 63.34 121 SER A O 1
ATOM 899 N N . LEU A 1 122 ? 25.107 2.139 -15.190 1.00 69.00 122 LEU A N 1
ATOM 900 C CA . LEU A 1 122 ? 25.547 1.278 -16.296 1.00 69.00 122 LEU A CA 1
ATOM 901 C C . LEU A 1 122 ? 27.076 1.248 -16.449 1.00 69.00 122 LEU A C 1
ATOM 903 O O . LEU A 1 122 ? 27.626 0.256 -16.920 1.00 69.00 122 LEU A O 1
ATOM 907 N N . TRP A 1 123 ? 27.770 2.307 -16.018 1.00 70.94 123 TRP A N 1
ATOM 908 C CA . TRP A 1 123 ? 29.232 2.387 -16.094 1.00 70.94 123 TRP A CA 1
ATOM 909 C C . TRP A 1 123 ? 29.915 1.486 -15.065 1.00 70.94 123 TRP A C 1
ATOM 911 O O . TRP A 1 123 ? 30.828 0.734 -15.395 1.00 70.94 123 TRP A O 1
ATOM 921 N N . TYR A 1 124 ? 29.427 1.531 -13.825 1.00 63.75 124 TYR A N 1
ATOM 922 C CA . TYR A 1 124 ? 29.919 0.683 -12.740 1.00 63.75 124 TYR A CA 1
ATOM 923 C C . TYR A 1 124 ? 29.231 -0.687 -12.703 1.00 63.75 124 TYR A C 1
ATOM 925 O O . TYR A 1 124 ? 29.659 -1.559 -11.957 1.00 63.75 124 TYR A O 1
ATOM 933 N N . ARG A 1 125 ? 28.203 -0.899 -13.541 1.00 66.81 125 ARG A N 1
ATOM 934 C CA . ARG A 1 125 ? 27.336 -2.091 -13.536 1.00 66.81 125 ARG A CA 1
ATOM 935 C C . ARG A 1 125 ? 26.747 -2.368 -12.151 1.00 66.81 125 ARG A C 1
ATOM 937 O O . ARG A 1 125 ? 26.600 -3.516 -11.743 1.00 66.81 125 ARG A O 1
ATOM 944 N N . GLU A 1 126 ? 26.405 -1.301 -11.440 1.00 62.72 126 GLU A N 1
ATOM 945 C CA . GLU A 1 126 ? 25.818 -1.364 -10.108 1.00 62.72 126 GLU A CA 1
ATOM 946 C C . GLU A 1 126 ? 24.365 -0.903 -10.165 1.00 62.72 126 GLU A C 1
ATOM 948 O O . GLU A 1 126 ? 24.039 0.111 -10.783 1.00 62.72 126 GLU A O 1
ATOM 953 N N . SER A 1 127 ? 23.484 -1.645 -9.498 1.00 62.88 127 SER A N 1
ATOM 954 C CA . SER A 1 127 ? 22.111 -1.225 -9.240 1.00 62.88 127 SER A CA 1
ATOM 955 C C . SER A 1 127 ? 21.889 -1.209 -7.738 1.00 62.88 127 SER A C 1
ATOM 957 O O . SER A 1 127 ? 22.027 -2.230 -7.063 1.00 62.88 127 SER A O 1
ATOM 959 N N . LYS A 1 128 ? 21.559 -0.036 -7.204 1.00 68.31 128 LYS A N 1
ATOM 960 C CA . LYS A 1 128 ? 21.242 0.151 -5.797 1.00 68.31 128 LYS A CA 1
ATOM 961 C C . LYS A 1 128 ? 19.756 0.430 -5.676 1.00 68.31 128 LYS A C 1
ATOM 963 O O . LYS A 1 128 ? 19.267 1.462 -6.113 1.00 68.31 128 LYS A O 1
ATOM 968 N N . THR A 1 129 ? 19.033 -0.496 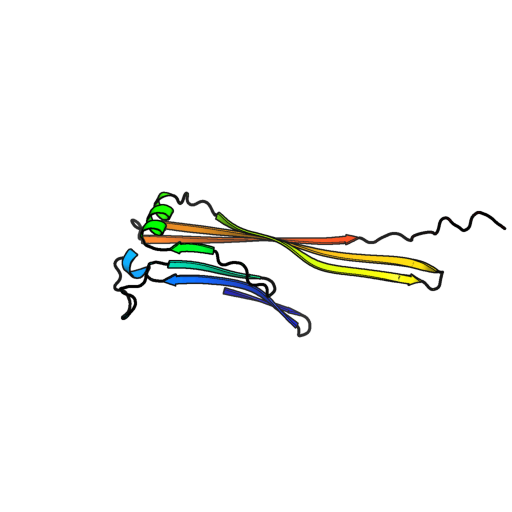-5.065 1.00 68.12 129 THR A N 1
ATOM 969 C CA . THR A 1 129 ? 17.611 -0.319 -4.766 1.00 68.12 129 THR A CA 1
ATOM 970 C C . THR A 1 129 ? 17.453 -0.152 -3.262 1.00 68.12 129 THR A C 1
ATOM 972 O O . THR A 1 129 ? 17.896 -0.995 -2.486 1.00 68.12 129 THR A O 1
ATOM 975 N N . SER A 1 130 ? 16.850 0.955 -2.846 1.00 69.12 130 SER A N 1
ATOM 976 C CA . SER A 1 130 ? 16.547 1.282 -1.459 1.00 69.12 130 SER A CA 1
ATOM 977 C C . SER A 1 130 ? 15.039 1.370 -1.287 1.00 69.12 130 SER A C 1
ATOM 979 O O . SER A 1 130 ? 14.385 2.220 -1.883 1.00 69.12 130 SER A O 1
ATOM 981 N N . VAL A 1 131 ? 14.477 0.509 -0.446 1.00 72.00 131 VAL A N 1
ATOM 982 C CA . VAL A 1 131 ? 13.059 0.562 -0.084 1.00 72.00 131 VAL A CA 1
ATOM 983 C C . VAL A 1 131 ? 12.975 1.011 1.365 1.00 72.00 131 VAL A C 1
ATOM 985 O O . VAL A 1 131 ? 13.451 0.315 2.260 1.00 72.00 131 VAL A O 1
ATOM 988 N N . ASN A 1 132 ? 12.388 2.183 1.597 1.00 76.19 132 ASN A N 1
ATOM 989 C CA . ASN A 1 132 ? 12.145 2.703 2.932 1.00 76.19 132 ASN A CA 1
ATOM 990 C C . ASN A 1 132 ? 10.654 2.626 3.239 1.00 76.19 132 ASN A C 1
ATOM 992 O O . ASN A 1 132 ? 9.810 3.123 2.494 1.00 76.19 132 ASN A O 1
ATOM 996 N N . ASN A 1 133 ? 10.348 1.982 4.352 1.00 75.12 133 ASN A N 1
ATOM 997 C CA . ASN A 1 133 ? 8.996 1.733 4.783 1.00 75.12 133 ASN A CA 1
ATOM 998 C C . ASN A 1 133 ? 8.823 2.274 6.196 1.00 75.12 133 ASN A C 1
ATOM 1000 O O . ASN A 1 133 ? 9.346 1.709 7.161 1.00 75.12 133 ASN A O 1
ATOM 1004 N N . ARG A 1 134 ? 8.126 3.403 6.307 1.00 79.19 134 ARG A N 1
ATOM 1005 C CA . ARG A 1 134 ? 7.856 4.053 7.581 1.00 79.19 134 ARG A CA 1
ATOM 1006 C C . ARG A 1 134 ? 6.408 3.804 7.971 1.00 79.19 134 ARG A C 1
ATOM 1008 O O . ARG A 1 134 ? 5.477 4.246 7.303 1.00 79.19 134 ARG A O 1
ATOM 1015 N N . TYR A 1 135 ? 6.254 3.154 9.115 1.00 76.44 135 TYR A N 1
ATOM 1016 C CA . TYR A 1 135 ? 4.976 2.951 9.776 1.00 76.44 135 TYR A CA 1
ATOM 1017 C C . TYR A 1 135 ? 4.892 3.848 11.000 1.00 76.44 135 TYR A C 1
ATOM 1019 O O . TYR A 1 135 ? 5.813 3.876 11.816 1.00 76.44 135 TYR A O 1
ATOM 1027 N N . ILE A 1 136 ? 3.784 4.565 11.143 1.00 76.31 136 ILE A N 1
ATOM 1028 C CA . ILE A 1 136 ? 3.454 5.282 12.371 1.00 76.31 136 ILE A CA 1
ATOM 1029 C C . ILE A 1 136 ? 2.102 4.756 12.830 1.00 76.31 136 ILE A C 1
ATOM 1031 O O . ILE A 1 136 ? 1.069 5.065 12.242 1.00 76.31 136 ILE A O 1
ATOM 1035 N N . SER A 1 137 ? 2.105 3.936 13.873 1.00 74.00 137 SER A N 1
ATOM 1036 C CA . SER A 1 137 ? 0.879 3.534 14.554 1.00 74.00 137 SER A CA 1
ATOM 1037 C C . SER A 1 137 ? 0.466 4.629 15.534 1.00 74.00 137 SER A C 1
ATOM 1039 O O . SER A 1 137 ? 1.252 4.998 16.408 1.00 74.00 137 SER A O 1
ATOM 1041 N N . GLY A 1 138 ? -0.759 5.127 15.399 1.00 69.81 138 GLY A N 1
ATOM 1042 C CA . GLY A 1 138 ? -1.393 6.030 16.351 1.00 69.81 138 GLY A CA 1
ATOM 1043 C C . GLY A 1 138 ? -2.549 5.309 17.027 1.00 69.81 138 GLY A C 1
ATOM 1044 O O . GLY A 1 138 ? -3.531 4.970 16.375 1.00 69.81 138 GLY A O 1
ATOM 1045 N N . LEU A 1 139 ? -2.434 5.054 18.326 1.00 66.56 139 LEU A N 1
ATOM 1046 C CA . LEU A 1 139 ? -3.545 4.537 19.115 1.00 66.56 139 LEU A CA 1
ATOM 1047 C C . LEU A 1 139 ? -4.148 5.705 19.888 1.00 66.56 139 LEU A C 1
ATOM 1049 O O . LEU A 1 139 ? -3.482 6.260 20.763 1.00 66.56 139 LEU A O 1
ATOM 1053 N N . THR A 1 140 ? -5.388 6.066 19.576 1.00 63.84 140 THR A N 1
ATOM 1054 C CA . THR A 1 140 ? -6.122 7.077 20.333 1.00 63.84 140 THR A CA 1
ATOM 1055 C C . THR A 1 140 ? -7.168 6.359 21.173 1.00 63.84 140 THR A C 1
ATOM 1057 O O . THR A 1 140 ? -8.154 5.825 20.670 1.00 63.84 140 THR A O 1
ATOM 1060 N N . LEU A 1 141 ? -6.914 6.307 22.478 1.00 58.59 141 LEU A N 1
ATOM 1061 C CA . LEU A 1 141 ? -7.879 5.843 23.468 1.00 58.59 141 LEU A CA 1
ATOM 1062 C C . LEU A 1 141 ? -8.580 7.064 24.058 1.00 58.59 141 LEU A C 1
ATOM 1064 O O . LEU A 1 141 ? -8.030 7.721 24.942 1.00 58.59 141 LEU A O 1
ATOM 1068 N N . GLU A 1 142 ? -9.794 7.349 23.598 1.00 56.97 142 GLU A N 1
ATOM 1069 C CA . GLU A 1 142 ? -10.651 8.339 24.247 1.00 56.97 142 GLU A CA 1
ATOM 1070 C C . GLU A 1 142 ? -11.509 7.648 25.318 1.00 56.97 142 GLU A C 1
ATOM 1072 O O . GLU A 1 142 ? -12.504 6.979 25.046 1.00 56.97 142 GLU A O 1
ATOM 1077 N N . HIS A 1 143 ? -11.112 7.791 26.586 1.00 48.75 143 HIS A N 1
ATOM 1078 C CA . HIS A 1 143 ? -11.981 7.455 27.716 1.00 48.75 143 HIS A CA 1
ATOM 1079 C C . HIS A 1 143 ? -12.925 8.633 27.981 1.00 48.75 143 HIS A C 1
ATOM 1081 O O . HIS A 1 143 ? -12.499 9.636 28.556 1.00 48.75 143 HIS A O 1
ATOM 1087 N N . PHE A 1 144 ? -14.199 8.523 27.584 1.00 52.84 144 PHE A N 1
ATOM 1088 C CA . PHE A 1 144 ? -15.164 9.608 27.771 1.00 52.84 144 PHE A CA 1
ATOM 1089 C C . PHE A 1 144 ? -15.958 9.535 29.084 1.00 52.84 144 PHE A C 1
ATOM 1091 O O . PHE A 1 144 ? -16.299 8.484 29.627 1.00 52.84 144 PHE A O 1
ATOM 1098 N N . PHE A 1 145 ? -16.214 10.739 29.586 1.00 52.00 145 PHE A N 1
ATOM 1099 C CA . PHE A 1 145 ? -16.801 11.124 30.863 1.00 52.00 145 PHE A CA 1
ATOM 1100 C C . PHE A 1 145 ? -18.279 10.709 31.010 1.00 52.00 145 PHE A C 1
ATOM 1102 O O . PHE A 1 145 ? -19.031 10.679 30.038 1.00 52.00 145 PHE A O 1
ATOM 1109 N N . LYS A 1 146 ? -18.731 10.482 32.254 1.00 45.31 146 LYS A N 1
ATOM 1110 C CA . LYS A 1 146 ? -20.156 10.306 32.599 1.00 45.31 146 LYS A CA 1
ATOM 1111 C C . LYS A 1 146 ? -20.974 11.510 32.112 1.00 45.31 146 LYS A C 1
ATOM 1113 O O . LYS A 1 146 ? -20.815 12.609 32.643 1.00 45.31 146 LYS A O 1
ATOM 1118 N N . GLN A 1 147 ? -21.912 11.296 31.192 1.00 50.31 147 GLN A N 1
ATOM 1119 C CA . GLN A 1 147 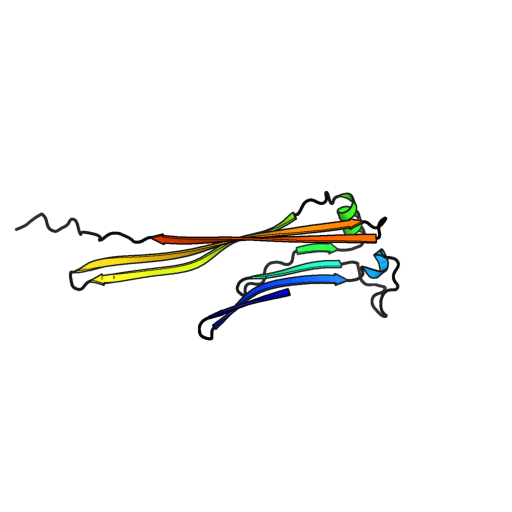? -22.940 12.287 30.879 1.00 50.31 147 GLN A CA 1
ATOM 1120 C C . GLN A 1 147 ? -23.917 12.361 32.068 1.00 50.31 147 GLN A C 1
ATOM 1122 O O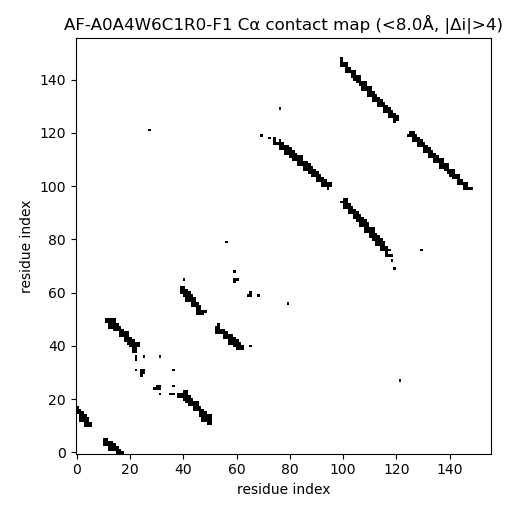 . GLN A 1 147 ? -24.793 11.508 32.214 1.00 50.31 147 GLN A O 1
ATOM 1127 N N . PHE A 1 148 ? -23.765 13.351 32.954 1.00 46.34 148 PHE A N 1
ATOM 1128 C CA . PHE A 1 148 ? -24.826 13.696 33.903 1.00 46.34 148 PHE A CA 1
ATOM 1129 C C . PHE A 1 148 ? -25.971 14.347 33.114 1.00 46.34 148 PHE A C 1
ATOM 1131 O O . PHE A 1 148 ? -25.744 15.373 32.468 1.00 46.34 148 PHE A O 1
ATOM 1138 N N . PRO A 1 149 ? -27.199 13.803 33.129 1.00 43.16 149 PRO A N 1
ATOM 1139 C CA . PRO A 1 149 ? -28.332 14.521 32.573 1.00 43.16 149 PRO A CA 1
ATOM 1140 C C . PRO A 1 149 ? -28.596 15.761 33.438 1.00 43.16 149 PRO A C 1
ATOM 1142 O O . PRO A 1 149 ? -28.954 15.653 34.608 1.00 43.16 149 PRO A O 1
ATOM 1145 N N . ALA A 1 150 ? -28.445 16.950 32.855 1.00 47.81 150 ALA A N 1
ATOM 1146 C CA . ALA A 1 150 ? -28.735 18.243 33.478 1.00 47.81 150 ALA A CA 1
ATOM 1147 C C . ALA A 1 150 ? -30.250 18.516 33.667 1.00 47.81 150 ALA A C 1
ATOM 1149 O O . ALA A 1 150 ? -30.687 19.659 33.603 1.00 47.81 150 ALA A O 1
ATOM 1150 N N . LEU A 1 151 ? -31.074 17.482 33.873 1.00 44.75 151 LEU A N 1
ATOM 1151 C CA . LEU A 1 151 ? -32.542 17.580 33.847 1.00 44.75 151 LEU A CA 1
ATOM 1152 C C . LEU A 1 151 ? -33.247 17.005 35.087 1.00 44.75 151 LEU A C 1
ATOM 1154 O O . LEU A 1 151 ? -34.423 16.670 35.027 1.00 44.75 151 LEU A O 1
ATOM 1158 N N . ALA A 1 152 ? -32.565 16.950 36.233 1.00 44.25 152 ALA A N 1
ATOM 1159 C CA . ALA A 1 152 ? -33.192 16.634 37.521 1.00 44.25 152 ALA A CA 1
ATOM 1160 C C . ALA A 1 152 ? -32.883 17.696 38.592 1.00 44.25 152 ALA A C 1
ATOM 1162 O O . ALA A 1 152 ? -32.525 17.372 39.720 1.00 44.25 152 ALA A O 1
ATOM 1163 N N . LEU A 1 153 ? -32.989 18.981 38.233 1.00 42.50 153 LEU A N 1
ATOM 1164 C CA . LEU A 1 153 ? -33.029 20.075 39.212 1.00 42.50 153 LEU A CA 1
ATOM 1165 C C . LEU A 1 153 ? -34.084 21.126 38.836 1.00 42.50 153 LEU A C 1
ATOM 1167 O O . LEU A 1 153 ? -33.819 22.322 38.820 1.00 42.50 153 LEU A O 1
ATOM 1171 N N . HIS A 1 154 ? -35.285 20.671 38.487 1.00 46.19 154 HIS A N 1
ATOM 1172 C CA . HIS A 1 154 ? -36.521 21.448 38.590 1.00 46.19 154 HIS A CA 1
ATOM 1173 C C . HIS A 1 154 ? -37.652 20.458 38.898 1.00 46.19 154 HIS A C 1
ATOM 1175 O O . HIS A 1 154 ? -37.880 19.549 38.108 1.00 46.19 154 HIS A O 1
ATOM 1181 N N . LEU A 1 155 ? -38.333 20.675 40.029 1.00 38.62 155 LEU A N 1
ATOM 1182 C CA . LEU A 1 155 ? -39.487 19.934 40.577 1.00 38.62 155 LEU A CA 1
ATOM 1183 C C . LEU A 1 155 ? -39.188 18.591 41.270 1.00 38.62 155 LEU A C 1
ATOM 1185 O O . LEU A 1 155 ? -39.372 17.529 40.683 1.00 38.62 155 LEU A O 1
ATOM 1189 N N . LEU A 1 156 ? -38.782 18.641 42.543 1.00 37.78 156 LEU A N 1
ATOM 1190 C CA . LEU A 1 156 ? -39.638 18.544 43.750 1.00 37.78 156 LEU A CA 1
ATOM 1191 C C . LEU A 1 156 ? -38.759 18.334 44.990 1.00 37.78 156 LEU A C 1
ATOM 1193 O O . LEU A 1 156 ? -37.952 17.381 44.987 1.00 37.78 156 LEU A O 1
#

Mean predicted aligned error: 12.98 Å

Secondary structure (DSSP, 8-state):
-EEEEEETTEEEEEEEEEEEEES-GGGGTPPPPTT-TTPPPEEEEEEEETTEEPPPEEEEEHHHHHHHHHHH--SPPEEEEEEEEEEEEEEEEEE-TTS-EEEEEEEEEEEEEEEEEEEEETTTTEEEEEEEEEEEEEEEEEEPPP---S-SSS--

Solvent-accessible surface area (backbone atoms only — not comparable to full-atom values): 9343 Å² total; per-residue (Å²): 92,79,41,74,46,75,55,100,88,46,76,42,49,48,38,34,46,47,78,49,73,42,43,58,37,66,77,72,76,40,84,54,59,98,88,41,81,82,49,67,27,32,30,33,38,39,41,31,43,69,77,41,77,48,84,64,48,72,76,29,63,31,66,69,44,40,51,53,43,65,76,64,57,82,61,62,63,42,79,75,46,76,52,78,43,78,77,38,83,46,77,48,77,48,74,41,97,85,75,41,52,45,48,45,42,42,39,32,37,37,37,40,41,34,27,48,20,61,42,80,38,82,88,79,71,44,74,52,75,46,79,48,77,48,76,46,80,44,77,48,77,51,84,57,72,79,60,75,76,93,77,82,85,76,91,132

Nearest PDB structures (foldseek):
  6i7s-assembly1_G  TM=8.657E-01  e=2.384E-14  Homo sapiens
  6i7s-assembly2_H  TM=8.559E-01  e=8.060E-14  Homo sapiens
  6h03-assembly1_B  TM=2.535E-01  e=1.515E+00  Homo sapiens
  6dlw-assembly1_A  TM=2.742E-01  e=8.255E+00  Homo sapiens

Radius of gyration: 25.99 Å; Cα contacts (8 Å, |Δi|>4): 281; chains: 1; bounding box: 70×40×72 Å

pLDDT: mean 72.16, std 10.89, range [37.78, 85.06]

Foldseek 3Di:
DWDWDDDPHDIWGAKDKDKDWAPCCVVLVHDDDVPRPPPFTWIKMWMAHRNRTDDIGTPATGPVRVVVCLVVAPQDWAWDDWDKDWPDWDWDWDQDPVRWIFIWTWTKMKTKTWTWGWHQDSPVRDIDIDIDIDIDIDTDTDRDDTDDPPPPPDDD

InterPro domains:
  IPR039988 Microsomal triglyceride transfer protein large subunit [PTHR13024] (1-134)
  IPR045811 MTP large subunit, lipid-binding domain [PF19444] (1-135)

Sequence (156 aa):
MNIYGASKGAMLHGLQVAIEAQGLESLIAATPDEGEENLESFAGMSALLFDVQLRPVTFFKGYSDLMSKMFSMTGEPMNVVKGLILLTDHSEVIQLQSGLKASTEFQGGLAIDISGGMEISLWYRESKTSVNNRYISGLTLEHFFKQFPALALHLL

Organism: Lates calcarifer (NCBI:txid8187)